Protein AF-A0A9D8Q6Y1-F1 (afdb_monomer_lite)

Secondary structure (DSSP, 8-state):
------GGGT-SS-HHHHHHHHHTT--EEEE-SS--S-----TTEEEE--SS--S--TT--S-HHHHHHHHHHHHHHHHHHHHHHHHHHHHHHHT--

Foldseek 3Di:
DDDDDPCCVVDVFPCVVCVVCVVVVHAEEDEDAADDPDDDDGPRYDYFYQPDGQPDDPPDDPCPVSVVVSVVSVVVRVVVVVVVVVVVVVVVVVPDD

Structure (mmCIF, N/CA/C/O backbone):
data_AF-A0A9D8Q6Y1-F1
#
_entry.id   AF-A0A9D8Q6Y1-F1
#
loop_
_atom_site.group_PDB
_atom_site.id
_atom_site.type_symbol
_atom_site.label_atom_id
_atom_site.label_alt_id
_atom_site.label_comp_id
_atom_site.label_asym_id
_atom_site.label_entity_id
_atom_site.label_seq_id
_atom_site.pdbx_PDB_ins_code
_atom_site.Cartn_x
_atom_site.Cartn_y
_atom_site.Cartn_z
_atom_site.occupancy
_atom_site.B_iso_or_equiv
_atom_site.auth_seq_id
_atom_site.auth_comp_id
_atom_site.auth_asym_id
_atom_site.auth_atom_id
_atom_site.pdbx_PDB_model_num
ATOM 1 N N . GLY A 1 1 ? 24.748 22.367 5.364 1.00 58.16 1 GLY A N 1
ATOM 2 C CA . GLY A 1 1 ? 23.669 21.523 4.811 1.00 58.16 1 GLY A CA 1
ATOM 3 C C . GLY A 1 1 ? 23.731 20.164 5.470 1.00 58.16 1 GLY A C 1
ATOM 4 O O . GLY A 1 1 ? 24.834 19.705 5.736 1.00 58.16 1 GLY A O 1
ATOM 5 N N . ARG A 1 2 ? 22.589 19.556 5.796 1.00 55.06 2 ARG A N 1
ATOM 6 C CA . ARG A 1 2 ? 22.529 18.216 6.398 1.00 55.06 2 ARG A CA 1
ATOM 7 C C . ARG A 1 2 ? 22.295 17.200 5.277 1.00 55.06 2 ARG A C 1
ATOM 9 O O . ARG A 1 2 ? 21.467 17.462 4.410 1.00 55.06 2 ARG A O 1
ATOM 16 N N . ALA A 1 3 ? 23.039 16.096 5.266 1.00 55.72 3 ALA A N 1
ATOM 17 C CA . ALA A 1 3 ? 22.812 15.022 4.302 1.00 55.72 3 ALA A CA 1
ATOM 18 C C . ALA A 1 3 ? 21.413 14.419 4.522 1.00 55.72 3 ALA A C 1
ATOM 20 O O . ALA A 1 3 ? 21.027 14.182 5.668 1.00 55.72 3 ALA A O 1
ATOM 21 N N . ALA A 1 4 ? 20.669 14.203 3.436 1.00 59.53 4 ALA A N 1
ATOM 22 C CA . ALA A 1 4 ? 19.345 13.591 3.447 1.00 59.53 4 ALA A CA 1
ATOM 23 C C . ALA A 1 4 ? 19.381 12.296 2.628 1.00 59.53 4 ALA A C 1
ATOM 25 O O . ALA A 1 4 ? 19.939 12.268 1.532 1.00 59.53 4 ALA A O 1
ATOM 26 N N . LEU A 1 5 ? 18.809 11.235 3.191 1.00 57.31 5 LEU A N 1
ATOM 27 C CA . LEU A 1 5 ? 18.540 9.968 2.514 1.00 57.31 5 LEU A CA 1
ATOM 28 C C . LEU A 1 5 ? 17.041 9.897 2.206 1.00 57.31 5 LEU A C 1
ATOM 30 O O . LEU A 1 5 ? 16.251 10.582 2.858 1.00 57.31 5 LEU A O 1
ATOM 34 N N . ASP A 1 6 ? 16.660 9.085 1.222 1.00 59.62 6 ASP A N 1
ATOM 35 C CA . ASP A 1 6 ? 15.252 8.882 0.875 1.00 59.62 6 ASP A CA 1
ATOM 36 C C . ASP A 1 6 ? 14.461 8.363 2.092 1.00 59.62 6 ASP A C 1
ATOM 38 O O . ASP A 1 6 ? 14.883 7.422 2.769 1.00 59.62 6 ASP A O 1
ATOM 4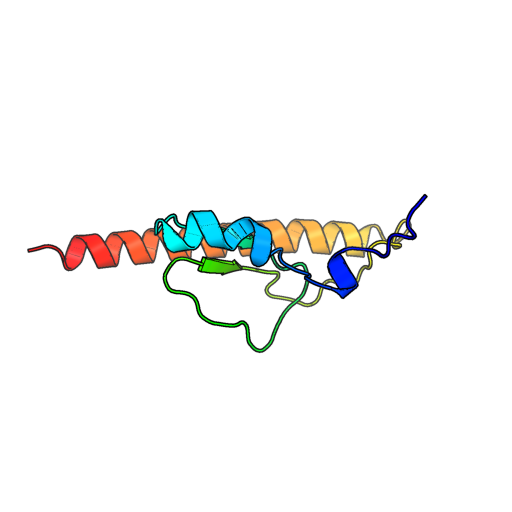2 N N . GLY A 1 7 ? 13.311 8.980 2.375 1.00 53.69 7 GLY A N 1
ATOM 43 C CA . GLY A 1 7 ? 12.463 8.649 3.521 1.00 53.69 7 GLY A CA 1
ATOM 44 C C . GLY A 1 7 ? 11.971 7.201 3.501 1.00 53.69 7 GLY A C 1
ATOM 45 O O . GLY A 1 7 ? 11.764 6.616 4.562 1.00 53.69 7 GLY A O 1
ATOM 46 N N . GLY A 1 8 ? 11.897 6.579 2.318 1.00 54.34 8 GLY A N 1
ATOM 47 C CA . GLY A 1 8 ? 11.529 5.171 2.159 1.00 54.34 8 GLY A CA 1
ATOM 48 C C . GLY A 1 8 ? 12.486 4.165 2.821 1.00 54.34 8 GLY A C 1
ATOM 49 O O . GLY A 1 8 ? 12.067 3.033 3.066 1.00 54.34 8 GLY A O 1
ATOM 50 N N . LEU A 1 9 ? 13.728 4.565 3.143 1.00 47.91 9 LEU A N 1
ATOM 51 C CA . LEU A 1 9 ? 14.721 3.762 3.884 1.00 47.91 9 LEU A CA 1
ATOM 52 C C . LEU A 1 9 ? 14.520 3.782 5.406 1.00 47.91 9 LEU A C 1
ATOM 54 O O . LEU A 1 9 ? 15.052 2.913 6.094 1.00 47.91 9 LEU A O 1
ATOM 58 N N . VAL A 1 10 ? 13.804 4.779 5.929 1.00 51.62 10 VAL A N 1
ATOM 59 C CA . VAL A 1 10 ? 13.624 4.996 7.374 1.00 51.62 10 VAL A CA 1
ATOM 60 C C . VAL A 1 10 ? 12.185 4.700 7.786 1.00 51.62 10 VAL A C 1
ATOM 62 O O . VAL A 1 10 ? 11.972 4.079 8.823 1.00 51.62 10 VAL A O 1
ATOM 65 N N . ASP A 1 11 ? 11.209 5.103 6.970 1.00 56.22 11 ASP A N 1
ATOM 66 C CA . ASP A 1 11 ? 9.792 4.876 7.236 1.00 56.22 11 ASP A CA 1
ATOM 67 C C . ASP A 1 11 ? 8.974 4.918 5.932 1.00 56.22 11 ASP A C 1
ATOM 69 O O . ASP A 1 11 ? 8.626 5.982 5.419 1.00 56.22 11 ASP A O 1
ATOM 73 N N . SER A 1 12 ? 8.696 3.747 5.351 1.00 57.03 12 SER A N 1
ATOM 74 C CA . SER A 1 12 ? 8.017 3.635 4.049 1.00 57.03 12 SER A CA 1
ATOM 75 C C . SER A 1 12 ? 6.536 4.051 4.081 1.00 57.03 12 SER A C 1
ATOM 77 O O . SER A 1 12 ? 5.932 4.228 3.026 1.00 57.03 12 SER A O 1
ATOM 79 N N . ALA A 1 13 ? 5.949 4.206 5.268 1.00 62.75 13 ALA A N 1
ATOM 80 C CA . ALA A 1 13 ? 4.623 4.771 5.481 1.00 62.75 13 ALA A CA 1
ATOM 81 C C . ALA A 1 13 ? 4.725 5.643 6.731 1.00 62.75 13 ALA A C 1
ATOM 83 O O . ALA A 1 13 ? 4.802 5.053 7.798 1.00 62.75 13 ALA A O 1
ATOM 84 N N . PRO A 1 14 ? 4.756 6.986 6.620 1.00 66.19 14 PRO A N 1
ATOM 85 C CA . PRO A 1 14 ? 5.300 7.888 7.636 1.00 66.19 14 PRO A CA 1
ATOM 86 C C . PRO A 1 14 ? 4.500 7.812 8.942 1.00 66.19 14 PRO A C 1
ATOM 88 O O . PRO A 1 14 ? 3.642 8.646 9.219 1.00 66.19 14 PRO A O 1
ATOM 91 N N . ALA A 1 15 ? 4.773 6.799 9.758 1.00 67.25 15 ALA A N 1
ATOM 92 C CA . ALA A 1 15 ? 4.012 6.433 10.936 1.00 67.25 15 ALA A CA 1
ATOM 93 C C . ALA A 1 15 ? 4.089 7.553 11.968 1.00 67.25 15 ALA A C 1
ATOM 95 O O . ALA A 1 15 ? 3.107 7.837 12.645 1.00 67.25 15 ALA A O 1
ATOM 96 N N . TRP A 1 16 ? 5.227 8.250 12.019 1.00 72.62 16 TRP A N 1
ATOM 97 C CA . TRP A 1 16 ? 5.402 9.442 12.841 1.00 72.62 16 TRP A CA 1
ATOM 98 C C . TRP A 1 16 ? 4.485 10.599 12.417 1.00 72.62 16 TRP A C 1
ATOM 100 O O . TRP A 1 16 ? 3.995 11.320 13.278 1.00 72.62 16 TRP A O 1
ATOM 110 N N . ALA A 1 17 ? 4.229 10.771 11.115 1.00 71.62 17 ALA A N 1
ATOM 111 C CA . ALA A 1 17 ? 3.368 11.841 10.609 1.00 71.62 17 ALA A CA 1
ATOM 112 C C . ALA A 1 17 ? 1.881 11.527 10.825 1.00 71.62 17 ALA A C 1
ATOM 114 O O . ALA A 1 17 ? 1.060 12.436 10.894 1.00 71.62 17 ALA A O 1
ATOM 115 N N . LEU A 1 18 ? 1.540 10.242 10.939 1.00 78.62 18 LEU A N 1
ATOM 116 C CA . LEU A 1 18 ? 0.176 9.776 11.187 1.00 78.62 18 LEU A CA 1
ATOM 117 C C . LEU A 1 18 ? -0.150 9.661 12.683 1.00 78.62 18 LEU A C 1
ATOM 119 O O . LEU A 1 18 ? -1.322 9.655 13.042 1.00 78.62 18 LEU A O 1
ATOM 123 N N . ALA A 1 19 ? 0.862 9.614 13.554 1.00 80.88 19 ALA A N 1
ATOM 124 C CA . ALA A 1 19 ? 0.696 9.311 14.975 1.00 80.88 19 ALA A CA 1
ATOM 125 C C . ALA A 1 19 ? -0.273 10.254 15.707 1.00 80.88 19 ALA A C 1
ATOM 127 O O . ALA A 1 19 ? -1.052 9.793 16.537 1.00 80.88 19 ALA A O 1
ATOM 128 N N . GLU A 1 20 ? -0.247 11.557 15.412 1.00 85.19 20 GLU A N 1
ATOM 129 C CA . GLU A 1 20 ? -1.142 12.526 16.060 1.00 85.19 20 GLU A CA 1
ATOM 130 C C . GLU A 1 20 ? -2.606 12.312 15.653 1.00 85.19 20 GLU A C 1
ATOM 132 O O . GLU A 1 20 ? -3.478 12.218 16.517 1.00 85.19 20 GLU A O 1
ATOM 137 N N . LEU A 1 21 ? -2.869 12.151 14.351 1.00 84.31 21 LEU A N 1
ATOM 138 C CA . LEU A 1 21 ? -4.202 11.823 13.832 1.00 84.31 21 LEU A CA 1
ATOM 139 C C . LEU A 1 21 ? -4.698 10.498 14.418 1.00 84.31 21 LEU A C 1
ATOM 141 O O . LEU A 1 21 ? -5.856 10.362 14.810 1.00 84.31 21 LEU A O 1
ATOM 145 N N . GLU A 1 22 ? -3.799 9.526 14.547 1.00 84.94 22 GLU A N 1
ATOM 146 C CA . GLU A 1 22 ? -4.158 8.217 15.063 1.00 84.94 22 GLU A CA 1
ATOM 147 C C . GLU A 1 22 ? -4.501 8.232 16.549 1.00 84.94 22 GLU A C 1
ATOM 149 O O . GLU A 1 22 ? -5.458 7.573 16.955 1.00 84.94 22 GLU A O 1
ATOM 154 N N . GLN A 1 23 ? -3.780 9.025 17.346 1.00 86.56 23 GLN A N 1
ATOM 155 C CA . GLN A 1 23 ? -4.088 9.263 18.759 1.00 86.56 23 GLN A CA 1
ATOM 156 C C . GLN A 1 23 ? -5.427 9.981 18.953 1.00 86.56 23 GLN A C 1
ATOM 158 O O . GLN A 1 23 ? -6.105 9.747 19.952 1.00 86.56 23 GLN A O 1
ATOM 163 N N . GLN A 1 24 ? -5.827 10.817 17.994 1.00 89.38 24 GLN A N 1
ATOM 164 C CA . GLN A 1 24 ? -7.141 11.467 17.967 1.00 89.38 24 GLN A CA 1
ATOM 165 C C . GLN A 1 24 ? -8.264 10.519 17.509 1.00 89.38 24 GLN A C 1
ATOM 167 O O . GLN A 1 24 ? -9.437 10.882 17.562 1.00 89.38 24 GLN A O 1
ATOM 172 N N . GLY A 1 25 ? -7.929 9.288 17.108 1.00 88.19 25 GLY A N 1
ATOM 173 C CA . GLY A 1 25 ? -8.888 8.289 16.640 1.00 88.19 25 GLY A CA 1
ATOM 174 C C . GLY A 1 25 ? -9.315 8.471 15.182 1.00 88.19 25 GLY A C 1
ATOM 175 O O . GLY A 1 25 ? -10.237 7.788 14.736 1.00 88.19 25 GLY A O 1
ATOM 176 N N . GLU A 1 26 ? -8.646 9.344 14.424 1.00 89.38 26 GLU A N 1
ATOM 177 C CA . GLU A 1 26 ? -8.996 9.624 13.031 1.00 89.38 26 GLU A CA 1
ATOM 178 C C . GLU A 1 26 ? -8.666 8.429 12.122 1.00 89.38 26 GLU A C 1
ATOM 180 O O . GLU A 1 26 ? -7.598 7.821 12.260 1.00 89.38 26 GLU A O 1
ATOM 185 N N . PRO A 1 27 ? -9.550 8.054 11.181 1.00 89.19 27 PRO A N 1
ATOM 186 C CA . PRO A 1 27 ? -9.290 6.953 10.267 1.00 89.19 27 PRO A CA 1
ATOM 187 C C . PRO A 1 27 ? -8.197 7.320 9.261 1.00 89.19 27 PRO A C 1
ATOM 189 O O . PRO A 1 27 ? -8.23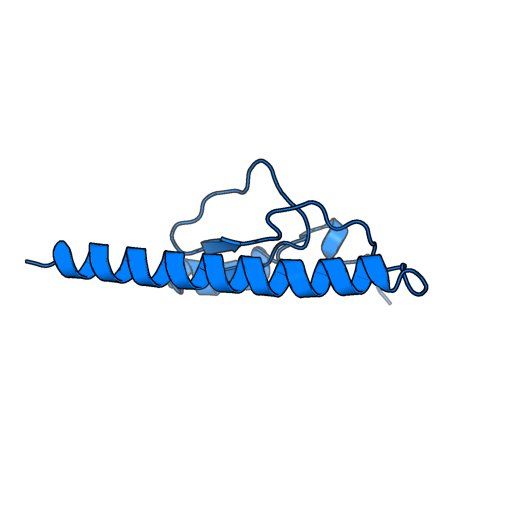6 8.370 8.622 1.00 89.19 27 PRO A O 1
ATOM 192 N N . THR A 1 28 ? -7.242 6.415 9.065 1.00 89.19 28 THR A N 1
ATOM 193 C CA . THR A 1 28 ? -6.110 6.615 8.155 1.00 89.19 28 THR A CA 1
ATOM 194 C C . THR A 1 28 ? -6.040 5.508 7.108 1.00 89.19 28 THR A C 1
ATOM 196 O O . THR A 1 28 ? -6.193 4.327 7.424 1.00 89.19 28 THR A O 1
ATOM 199 N N . LEU A 1 29 ? -5.779 5.875 5.850 1.00 88.88 29 LEU A N 1
ATOM 200 C CA . LEU A 1 29 ? -5.556 4.935 4.749 1.00 88.88 29 LEU A CA 1
ATOM 201 C C . LEU A 1 29 ? -4.099 5.008 4.294 1.00 88.88 29 LEU A C 1
ATOM 203 O O . LEU A 1 29 ? -3.627 6.067 3.887 1.00 88.88 29 LEU A O 1
ATOM 207 N N . VAL A 1 30 ? -3.408 3.872 4.321 1.00 88.50 30 VAL A N 1
ATOM 208 C CA . VAL A 1 30 ? -2.035 3.738 3.829 1.00 88.50 30 VAL A CA 1
ATOM 209 C C . VAL A 1 30 ? -2.030 2.876 2.571 1.00 88.50 30 VAL A C 1
ATOM 211 O O . VAL A 1 30 ? -2.428 1.709 2.608 1.00 88.50 30 VAL A O 1
ATOM 214 N N . LEU A 1 31 ? -1.561 3.459 1.464 1.00 89.25 31 LEU A N 1
ATOM 215 C CA . LEU A 1 31 ? -1.410 2.785 0.175 1.00 89.25 31 LEU A CA 1
ATOM 216 C C . LEU A 1 31 ? -0.003 2.191 0.055 1.00 89.25 31 LEU A C 1
ATOM 218 O O . LEU A 1 31 ? 0.993 2.912 0.053 1.00 89.25 31 LEU A O 1
ATOM 222 N N . LEU A 1 32 ? 0.076 0.871 -0.055 1.00 89.38 32 LEU A N 1
ATOM 223 C CA . LEU A 1 32 ? 1.312 0.131 -0.270 1.00 89.38 32 LEU A CA 1
ATOM 224 C C . LEU A 1 32 ? 1.605 0.046 -1.769 1.00 89.38 32 LEU A C 1
ATOM 226 O O . LEU A 1 32 ? 0.701 -0.093 -2.586 1.00 89.38 32 LEU A O 1
ATOM 230 N N . THR A 1 33 ? 2.883 0.076 -2.133 1.00 86.31 33 THR A N 1
ATOM 231 C CA . THR A 1 33 ? 3.339 0.004 -3.534 1.00 86.31 33 THR A CA 1
ATOM 232 C C . THR A 1 33 ? 3.805 -1.390 -3.953 1.00 86.31 33 THR A C 1
ATOM 234 O O . THR A 1 33 ? 4.224 -1.596 -5.088 1.00 86.31 33 THR A O 1
ATOM 237 N N . ARG A 1 34 ? 3.748 -2.360 -3.038 1.00 87.19 34 ARG A N 1
ATOM 238 C CA . ARG A 1 34 ? 4.060 -3.771 -3.278 1.00 87.19 34 ARG A CA 1
ATOM 239 C C . ARG A 1 34 ? 3.256 -4.658 -2.326 1.00 87.19 34 ARG A C 1
ATOM 241 O O . ARG A 1 34 ? 2.841 -4.162 -1.275 1.00 87.19 34 ARG A O 1
ATOM 248 N N . PRO A 1 35 ? 3.084 -5.949 -2.636 1.00 87.00 35 PRO A N 1
ATOM 249 C CA . PRO A 1 35 ? 2.486 -6.892 -1.703 1.00 87.00 35 PRO A CA 1
ATOM 250 C C . PRO A 1 35 ? 3.343 -7.044 -0.438 1.00 87.00 35 PRO A C 1
ATOM 252 O O . PRO A 1 35 ? 4.572 -7.127 -0.510 1.00 87.00 35 PRO A O 1
ATOM 255 N N . PHE A 1 36 ? 2.689 -7.111 0.720 1.00 84.62 36 PHE A N 1
ATOM 256 C CA . PHE A 1 36 ? 3.309 -7.451 2.001 1.00 84.62 36 PHE A CA 1
ATOM 257 C C . PHE A 1 36 ? 2.583 -8.656 2.595 1.00 84.62 36 PHE A C 1
ATOM 259 O O . PHE A 1 36 ? 1.359 -8.657 2.679 1.00 84.62 36 PHE A O 1
ATOM 266 N N . THR A 1 37 ? 3.333 -9.666 3.041 1.00 82.94 37 THR A N 1
ATOM 267 C CA . THR A 1 37 ? 2.759 -10.855 3.697 1.00 82.94 37 THR A CA 1
ATOM 268 C C . THR A 1 37 ? 2.100 -10.506 5.030 1.00 82.94 37 THR A C 1
ATOM 270 O O . THR A 1 37 ? 1.123 -11.133 5.426 1.00 82.94 37 THR A O 1
ATOM 273 N N . GLN A 1 38 ? 2.638 -9.502 5.723 1.00 84.69 38 GLN A N 1
ATOM 274 C CA . GLN A 1 38 ? 2.107 -9.003 6.979 1.00 84.69 38 GLN A CA 1
ATOM 275 C C . GLN A 1 38 ? 2.343 -7.498 7.074 1.00 84.69 38 GLN A C 1
ATOM 277 O O . GLN A 1 38 ? 3.395 -6.992 6.677 1.00 84.69 38 GLN A O 1
ATOM 282 N N . VAL A 1 39 ? 1.361 -6.802 7.634 1.00 84.44 39 VAL A N 1
ATOM 283 C CA . VAL A 1 39 ? 1.456 -5.401 8.042 1.00 84.44 39 VAL A CA 1
ATOM 284 C C . VAL A 1 39 ? 1.103 -5.304 9.526 1.00 84.44 39 VAL A C 1
ATOM 286 O O . VAL A 1 39 ? 0.355 -6.153 10.017 1.00 84.44 39 VAL A O 1
ATOM 289 N N . PRO A 1 40 ? 1.640 -4.323 10.268 1.00 84.31 40 PRO A N 1
ATOM 290 C CA . PRO A 1 40 ? 1.233 -4.113 11.650 1.00 84.31 40 PRO A CA 1
ATOM 291 C C . PRO A 1 40 ? -0.250 -3.729 11.729 1.00 84.31 40 PRO A C 1
ATOM 293 O O . PRO A 1 40 ? -0.780 -3.083 10.825 1.00 84.31 40 PRO A O 1
ATOM 296 N N . GLU A 1 41 ? -0.912 -4.093 12.821 1.00 84.50 41 GLU A N 1
ATOM 297 C CA . GLU A 1 41 ? -2.311 -3.738 13.060 1.00 84.50 41 GLU A CA 1
ATOM 298 C C . GLU A 1 41 ? -2.405 -2.483 13.937 1.00 84.50 41 GLU A C 1
ATOM 300 O O . GLU A 1 41 ? -1.775 -2.402 14.992 1.00 84.50 41 GLU A O 1
ATOM 305 N N . PHE A 1 42 ? -3.220 -1.514 13.514 1.00 84.69 42 PHE A N 1
ATOM 306 C CA . PHE A 1 42 ? -3.577 -0.330 14.301 1.00 84.69 42 PHE A CA 1
ATOM 307 C C . PHE A 1 42 ? -5.095 -0.138 14.252 1.00 84.69 42 PHE A C 1
ATOM 309 O O . PHE A 1 42 ? -5.725 -0.442 13.240 1.00 84.69 42 PHE A O 1
ATOM 316 N N . ALA A 1 43 ? -5.688 0.384 15.328 1.00 86.12 43 ALA A N 1
ATOM 317 C CA . ALA A 1 43 ? -7.144 0.431 15.497 1.00 86.12 43 ALA A CA 1
ATOM 318 C C . ALA A 1 43 ? -7.883 1.212 14.391 1.00 86.12 43 ALA A C 1
ATOM 320 O O . ALA A 1 43 ? -8.985 0.840 13.994 1.00 86.12 43 ALA A O 1
ATOM 321 N N . ASN A 1 44 ? -7.276 2.282 13.886 1.00 88.06 44 ASN A N 1
ATOM 322 C CA . ASN A 1 44 ? -7.849 3.217 12.918 1.00 88.06 44 ASN A CA 1
ATOM 323 C C . ASN A 1 44 ? -7.064 3.297 11.602 1.00 88.06 44 ASN A C 1
ATOM 325 O O . ASN A 1 44 ? -7.406 4.111 10.743 1.00 88.06 44 ASN A O 1
ATOM 329 N N . ARG A 1 45 ? -6.066 2.430 11.393 1.00 89.06 45 ARG A N 1
ATOM 330 C CA . ARG A 1 45 ? -5.308 2.382 10.140 1.00 89.06 45 ARG A CA 1
ATOM 331 C C . ARG A 1 45 ? -5.783 1.239 9.262 1.00 89.06 45 ARG A C 1
ATOM 333 O O . ARG A 1 45 ? -5.799 0.080 9.664 1.00 89.06 45 ARG A O 1
ATOM 340 N N . THR A 1 46 ? -6.089 1.567 8.017 1.00 89.75 46 THR A N 1
ATOM 341 C CA . THR A 1 46 ? -6.315 0.584 6.964 1.00 89.75 46 THR A CA 1
ATOM 342 C C . THR A 1 46 ? -5.131 0.588 6.016 1.00 89.75 46 THR A C 1
ATOM 344 O O . THR A 1 46 ? -4.769 1.625 5.465 1.00 89.75 46 THR A O 1
ATOM 347 N N . TYR A 1 47 ? -4.549 -0.585 5.803 1.00 89.38 47 TYR A N 1
ATOM 348 C CA . TYR A 1 47 ? -3.580 -0.810 4.742 1.00 89.38 47 TYR A CA 1
ATOM 349 C C . TYR A 1 47 ? -4.290 -1.388 3.522 1.00 89.38 47 TYR A C 1
ATOM 351 O O . TYR A 1 47 ? -5.100 -2.307 3.646 1.00 89.38 47 TYR A O 1
ATOM 359 N N . THR A 1 48 ? -3.967 -0.869 2.345 1.00 91.38 48 THR A N 1
ATOM 360 C CA . THR A 1 48 ? -4.336 -1.485 1.068 1.00 91.38 48 THR A CA 1
ATOM 361 C C . THR A 1 48 ? -3.161 -1.385 0.110 1.00 91.38 48 THR A C 1
ATOM 363 O O . THR A 1 48 ? -2.302 -0.521 0.263 1.00 91.38 48 THR A O 1
ATOM 366 N N . GLY A 1 49 ? -3.080 -2.284 -0.856 1.00 91.62 49 GLY A N 1
ATOM 367 C CA . GLY A 1 49 ? -1.948 -2.383 -1.761 1.00 91.62 49 GLY A CA 1
ATOM 368 C C . GLY A 1 49 ? -2.281 -3.248 -2.963 1.00 91.62 49 GLY A C 1
ATOM 369 O O . GLY A 1 49 ? -3.398 -3.765 -3.043 1.00 91.62 49 GLY A O 1
ATOM 370 N N . PRO A 1 50 ? -1.323 -3.414 -3.882 1.00 95.19 50 PRO A N 1
ATOM 371 C CA . PRO A 1 50 ? -1.546 -4.216 -5.065 1.00 95.19 50 PRO A CA 1
ATOM 372 C C . PRO A 1 50 ? -1.792 -5.679 -4.675 1.00 95.19 50 PRO A C 1
ATOM 374 O O . PRO A 1 50 ? -1.066 -6.236 -3.845 1.00 95.19 50 PRO A O 1
ATOM 377 N N . SER A 1 51 ? -2.803 -6.303 -5.276 1.00 95.00 51 SER A N 1
ATOM 378 C CA . SER A 1 51 ? -3.115 -7.724 -5.065 1.00 95.00 51 SER A CA 1
ATOM 379 C C . SER A 1 51 ? -2.120 -8.661 -5.754 1.00 95.00 51 SER A C 1
ATOM 381 O O . SER A 1 51 ? -2.028 -9.839 -5.408 1.00 95.00 51 SER A O 1
ATOM 383 N N . GLU A 1 52 ? -1.336 -8.128 -6.690 1.00 95.31 52 GLU A N 1
ATOM 384 C CA . GLU A 1 52 ? -0.332 -8.844 -7.468 1.00 95.31 52 GLU A CA 1
ATOM 385 C C . GLU A 1 52 ? 1.006 -8.091 -7.451 1.00 95.31 52 GLU A C 1
ATOM 387 O O . GLU A 1 52 ? 1.078 -6.884 -7.211 1.00 95.31 52 GLU A O 1
ATOM 392 N N . THR A 1 53 ? 2.105 -8.795 -7.715 1.00 94.81 53 THR A N 1
ATOM 393 C CA . THR A 1 53 ? 3.414 -8.145 -7.852 1.00 94.81 53 THR A CA 1
A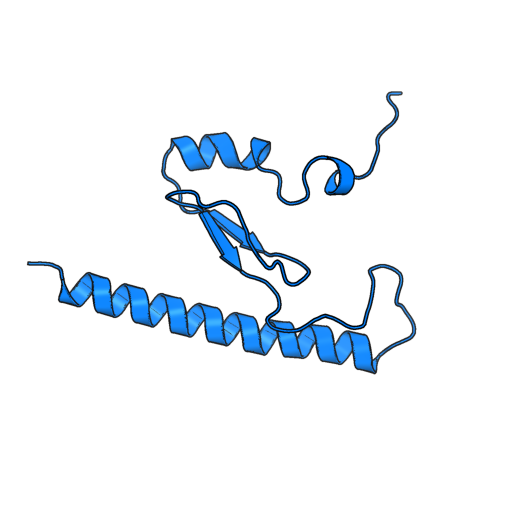TOM 394 C C . THR A 1 53 ? 3.442 -7.280 -9.111 1.00 94.81 53 THR A C 1
ATOM 396 O O . THR A 1 53 ? 3.201 -7.766 -10.214 1.00 94.81 53 THR A O 1
ATOM 399 N N . ILE A 1 54 ? 3.800 -6.005 -8.958 1.00 94.31 54 ILE A N 1
ATOM 400 C CA . ILE A 1 54 ? 3.987 -5.079 -10.078 1.00 94.31 54 ILE A CA 1
ATOM 401 C C . ILE A 1 54 ? 5.335 -5.389 -10.765 1.00 94.31 54 ILE A C 1
ATOM 403 O O . ILE A 1 54 ? 6.363 -5.377 -10.086 1.00 94.31 54 ILE A O 1
ATOM 407 N N . PRO A 1 55 ? 5.376 -5.645 -12.088 1.00 93.19 55 PRO A N 1
ATOM 408 C CA . PRO A 1 55 ? 6.589 -6.074 -12.795 1.00 93.19 55 PRO A CA 1
ATOM 409 C C . PRO A 1 55 ? 7.539 -4.918 -13.152 1.00 93.19 55 PRO A C 1
ATOM 411 O O . PRO A 1 55 ? 8.545 -5.128 -13.828 1.00 93.19 55 PRO A O 1
ATOM 414 N N . VAL A 1 56 ? 7.236 -3.696 -12.709 1.00 93.50 56 VAL A N 1
ATOM 415 C CA . VAL A 1 56 ? 8.008 -2.485 -13.004 1.00 93.50 56 VAL A CA 1
ATOM 416 C C . VAL A 1 56 ? 8.528 -1.823 -11.733 1.00 93.50 56 VAL A C 1
ATOM 418 O O . VAL A 1 56 ? 7.964 -1.968 -10.651 1.00 93.50 56 VAL A O 1
ATOM 421 N N . SER A 1 57 ? 9.621 -1.075 -11.870 1.00 89.94 57 SER A N 1
ATOM 422 C CA . SER A 1 57 ? 10.218 -0.288 -10.790 1.00 89.94 57 SER A CA 1
ATOM 423 C C . SER A 1 57 ? 10.054 1.207 -11.053 1.00 89.94 57 SER A C 1
ATOM 425 O O . SER A 1 57 ? 9.706 1.620 -12.157 1.00 89.94 57 SER A O 1
ATOM 427 N N . GLN A 1 58 ? 10.411 2.034 -10.071 1.00 84.56 58 GLN A N 1
ATOM 428 C CA . GLN A 1 58 ? 10.442 3.495 -10.220 1.00 84.56 58 GLN A CA 1
ATOM 429 C C . GLN A 1 58 ? 11.357 4.002 -11.357 1.00 84.56 58 GLN A C 1
ATOM 431 O O . GLN A 1 58 ? 11.191 5.127 -11.815 1.00 84.56 58 GLN A O 1
ATOM 436 N N . PHE A 1 59 ? 12.313 3.189 -11.823 1.00 89.31 59 PHE A N 1
ATOM 437 C CA . PHE A 1 59 ? 13.229 3.540 -12.918 1.00 89.31 59 PHE A CA 1
ATOM 438 C C . PHE A 1 59 ? 12.770 3.007 -14.282 1.00 89.31 59 PHE A C 1
ATOM 440 O O . PHE A 1 59 ? 13.434 3.224 -15.298 1.00 89.31 59 PHE A O 1
ATOM 447 N N . THR A 1 60 ? 11.649 2.287 -14.326 1.00 88.62 60 THR A N 1
ATOM 448 C CA . THR A 1 60 ? 11.127 1.710 -15.559 1.00 88.62 60 THR A CA 1
ATOM 449 C C . THR A 1 60 ? 10.462 2.793 -16.407 1.00 88.62 60 THR A C 1
ATOM 451 O O . THR A 1 60 ? 9.415 3.316 -16.047 1.00 88.62 60 THR A O 1
ATOM 454 N N . ILE A 1 61 ? 11.062 3.106 -17.559 1.00 89.12 61 ILE A N 1
ATOM 455 C CA . ILE A 1 61 ? 10.561 4.145 -18.484 1.00 89.12 61 ILE A CA 1
ATOM 456 C C . ILE A 1 61 ? 10.317 3.646 -19.918 1.00 89.12 61 ILE A C 1
ATOM 458 O O . ILE A 1 61 ? 9.929 4.426 -20.781 1.00 89.12 61 ILE A O 1
ATOM 462 N N . ARG A 1 62 ? 10.592 2.366 -20.206 1.00 94.62 62 ARG A N 1
ATOM 463 C CA . ARG A 1 62 ? 10.473 1.775 -21.558 1.00 94.62 62 ARG A CA 1
ATOM 464 C C . ARG A 1 62 ? 9.562 0.552 -21.639 1.00 94.62 62 ARG A C 1
ATOM 466 O O . ARG A 1 62 ? 9.335 0.055 -22.735 1.00 94.62 62 ARG A O 1
ATOM 473 N N . ASP A 1 63 ? 9.063 0.078 -20.505 1.00 95.38 63 ASP A N 1
ATOM 474 C CA . ASP A 1 63 ? 8.139 -1.052 -20.444 1.00 95.38 63 ASP A CA 1
ATOM 475 C C . ASP A 1 63 ? 6.703 -0.531 -20.334 1.00 95.38 63 ASP A C 1
ATOM 477 O O . ASP A 1 63 ? 6.179 -0.298 -19.244 1.00 95.38 63 ASP A O 1
ATOM 481 N N . TRP A 1 64 ? 6.096 -0.266 -21.489 1.00 96.25 64 TRP A N 1
ATOM 482 C CA . TRP A 1 64 ? 4.740 0.276 -21.567 1.00 96.25 64 TRP A CA 1
ATOM 483 C C . TRP A 1 64 ? 3.686 -0.722 -21.099 1.00 96.25 64 TRP A C 1
ATOM 485 O O . TRP A 1 64 ? 2.728 -0.316 -20.441 1.00 96.25 64 TRP A O 1
ATOM 495 N N . ASP A 1 65 ? 3.880 -2.006 -21.394 1.00 97.69 65 ASP A N 1
ATOM 496 C CA . ASP A 1 65 ? 2.955 -3.066 -21.000 1.00 97.69 65 ASP A CA 1
ATOM 497 C C . ASP A 1 65 ? 2.983 -3.261 -19.483 1.00 97.69 65 ASP A C 1
ATOM 499 O O . ASP A 1 65 ? 1.931 -3.315 -18.849 1.00 97.69 65 ASP A O 1
ATOM 503 N N . GLY A 1 66 ? 4.169 -3.248 -18.870 1.00 96.50 66 GLY A N 1
ATOM 504 C CA . GLY A 1 66 ? 4.316 -3.289 -17.418 1.00 96.50 66 GLY A CA 1
ATOM 505 C C . GLY A 1 66 ? 3.716 -2.065 -16.711 1.00 96.50 66 GLY A C 1
ATOM 506 O O . GLY A 1 66 ? 3.067 -2.206 -15.672 1.00 96.50 66 GLY A O 1
ATOM 507 N N . ILE A 1 67 ? 3.866 -0.862 -17.283 1.00 96.00 67 ILE A N 1
ATOM 508 C CA . ILE A 1 67 ? 3.228 0.360 -16.759 1.00 96.00 67 ILE A CA 1
ATOM 509 C C . ILE A 1 67 ? 1.701 0.275 -16.885 1.00 96.00 67 ILE A C 1
ATOM 511 O O . ILE A 1 67 ? 0.984 0.604 -15.937 1.00 96.00 67 ILE A O 1
ATOM 515 N N . ARG A 1 68 ? 1.187 -0.184 -18.034 1.00 97.19 68 ARG A N 1
ATOM 516 C CA . ARG A 1 68 ? -0.254 -0.375 -18.244 1.00 97.19 68 ARG A CA 1
ATOM 517 C C . ARG A 1 68 ? -0.817 -1.404 -17.268 1.00 97.19 68 ARG A C 1
ATOM 519 O O . ARG A 1 68 ? -1.845 -1.134 -16.653 1.00 97.19 68 ARG A O 1
ATOM 526 N N . PHE A 1 69 ? -0.122 -2.523 -17.082 1.00 97.12 69 PHE A N 1
ATOM 527 C CA . PHE A 1 69 ? -0.486 -3.550 -16.113 1.00 97.12 69 PHE A CA 1
ATOM 528 C C . PHE A 1 69 ? -0.605 -2.969 -14.699 1.00 97.12 69 PHE A C 1
ATOM 530 O O . PHE A 1 69 ? -1.615 -3.185 -14.035 1.00 97.12 69 PHE A O 1
ATOM 537 N N . ALA A 1 70 ? 0.381 -2.182 -14.251 1.00 95.69 70 ALA A N 1
ATOM 538 C CA . ALA A 1 70 ? 0.355 -1.554 -12.928 1.00 95.69 70 ALA A CA 1
ATOM 539 C C . ALA A 1 70 ? -0.865 -0.631 -12.744 1.00 95.69 70 ALA A C 1
ATOM 541 O O . ALA A 1 70 ? -1.499 -0.634 -11.687 1.00 95.69 70 ALA A O 1
ATOM 542 N N . TYR A 1 71 ? -1.218 0.130 -13.784 1.00 95.81 71 TYR A N 1
ATOM 543 C CA . TYR A 1 71 ? -2.396 0.998 -13.785 1.00 95.81 71 TYR A CA 1
ATOM 544 C C . TYR A 1 71 ? -3.708 0.204 -13.688 1.00 95.81 71 TYR A C 1
ATOM 546 O O . TYR A 1 71 ? -4.554 0.504 -12.846 1.00 95.81 71 TYR A O 1
ATOM 554 N N . GLU A 1 72 ? -3.876 -0.822 -14.521 1.00 98.00 72 GLU A N 1
ATOM 555 C CA . GLU A 1 72 ? -5.089 -1.650 -14.538 1.00 98.00 72 GLU A CA 1
ATOM 556 C C . GLU A 1 72 ? -5.252 -2.466 -13.253 1.00 98.00 72 GLU A C 1
ATOM 558 O O . GLU A 1 72 ? -6.367 -2.611 -12.747 1.00 98.00 72 GLU A O 1
ATOM 563 N N . LEU A 1 73 ? -4.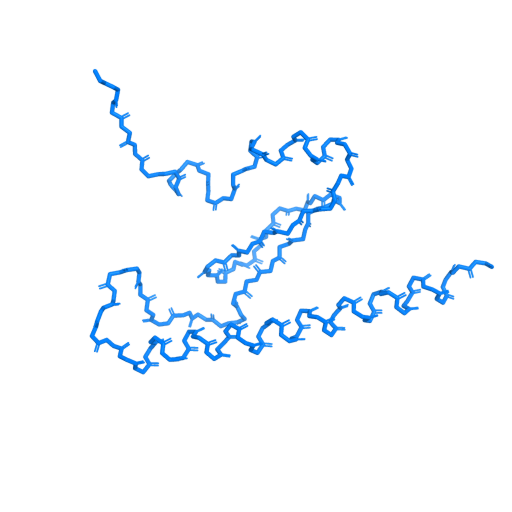146 -2.959 -12.688 1.00 97.38 73 LEU A N 1
ATOM 564 C CA . LEU A 1 73 ? -4.129 -3.592 -11.373 1.00 97.38 73 LEU A CA 1
ATOM 565 C C . LEU A 1 73 ? -4.644 -2.627 -10.296 1.00 97.38 73 LEU A C 1
ATOM 567 O O . LEU A 1 73 ? -5.555 -2.979 -9.551 1.00 97.38 73 LEU A O 1
ATOM 571 N N . GLY A 1 74 ? -4.151 -1.383 -10.280 1.00 95.62 74 GLY A N 1
ATOM 572 C CA . GLY A 1 74 ? -4.609 -0.358 -9.338 1.00 95.62 74 GLY A CA 1
ATOM 573 C C . GLY A 1 74 ? -6.111 -0.062 -9.428 1.00 95.62 74 GLY A C 1
ATOM 574 O O . GLY A 1 74 ? -6.759 0.108 -8.396 1.00 95.62 74 GLY A O 1
ATOM 575 N N . ILE A 1 75 ? -6.689 -0.055 -10.637 1.00 97.88 75 ILE A N 1
ATOM 576 C CA . ILE A 1 75 ? -8.145 0.081 -10.819 1.00 97.88 75 ILE A CA 1
ATOM 577 C C . ILE A 1 75 ? -8.877 -1.099 -10.176 1.00 97.88 75 ILE A C 1
ATOM 579 O O . ILE A 1 75 ? -9.758 -0.889 -9.341 1.00 97.88 75 ILE A O 1
ATOM 583 N N . ARG A 1 76 ? -8.504 -2.336 -10.534 1.00 97.88 76 ARG A N 1
ATOM 584 C CA . ARG A 1 76 ? -9.157 -3.552 -10.016 1.00 97.88 76 ARG A CA 1
ATOM 585 C C . ARG A 1 76 ? -9.104 -3.618 -8.489 1.00 97.88 76 ARG A C 1
ATOM 587 O O . ARG A 1 76 ? -10.116 -3.921 -7.852 1.00 97.88 76 ARG A O 1
ATOM 594 N N . ASP A 1 77 ? -7.949 -3.302 -7.913 1.00 97.00 77 ASP A N 1
ATOM 595 C CA . ASP A 1 77 ? -7.735 -3.326 -6.467 1.00 97.00 77 ASP A CA 1
ATOM 596 C C . ASP A 1 77 ? -8.511 -2.215 -5.756 1.00 97.00 77 ASP A C 1
ATOM 598 O O . ASP A 1 77 ? -9.118 -2.456 -4.710 1.00 97.00 77 ASP A O 1
ATOM 602 N N . GLY A 1 78 ? -8.576 -1.018 -6.346 1.00 95.56 78 GLY A N 1
ATOM 603 C CA . GLY A 1 78 ? -9.390 0.084 -5.837 1.00 95.56 78 GLY A CA 1
ATOM 604 C C . GLY A 1 78 ? -10.882 -0.252 -5.816 1.00 95.56 78 GLY A C 1
ATOM 605 O O . GLY A 1 78 ? -11.561 -0.032 -4.811 1.00 95.56 78 GLY A O 1
ATOM 606 N N . GLU A 1 79 ? -11.398 -0.858 -6.884 1.00 97.81 79 GLU A N 1
ATOM 607 C CA . GLU A 1 79 ? -12.785 -1.320 -6.920 1.00 97.81 79 GLU A CA 1
ATOM 608 C C . GLU A 1 79 ? -13.064 -2.414 -5.881 1.00 97.81 79 GLU A C 1
ATOM 610 O O . GLU A 1 79 ? -14.096 -2.395 -5.206 1.00 97.81 79 GLU A O 1
ATOM 615 N N . ALA A 1 80 ? -12.153 -3.382 -5.737 1.00 96.25 80 ALA A N 1
ATOM 616 C CA . ALA A 1 80 ? -12.276 -4.432 -4.731 1.00 96.25 80 ALA A CA 1
ATOM 617 C C . ALA A 1 80 ? -12.273 -3.847 -3.310 1.00 96.25 80 ALA A C 1
ATOM 619 O O . ALA A 1 80 ? -13.081 -4.254 -2.470 1.00 96.25 80 ALA A O 1
ATOM 620 N N . PHE A 1 81 ? -11.422 -2.849 -3.062 1.00 94.81 81 PHE A N 1
ATOM 621 C CA . PHE A 1 81 ? -11.377 -2.119 -1.804 1.00 94.81 81 PHE A CA 1
ATOM 622 C C . PHE A 1 81 ? -12.708 -1.419 -1.500 1.00 94.81 81 PHE A C 1
ATOM 624 O O . PHE A 1 81 ? -13.249 -1.617 -0.410 1.00 94.81 81 PHE A O 1
ATOM 631 N N . LEU A 1 82 ? -13.286 -0.685 -2.458 1.00 95.06 82 LEU A N 1
ATOM 632 C CA . LEU A 1 82 ? -14.578 -0.003 -2.289 1.00 95.06 82 LEU A CA 1
ATOM 633 C C . LEU A 1 82 ? -15.716 -0.983 -1.981 1.00 95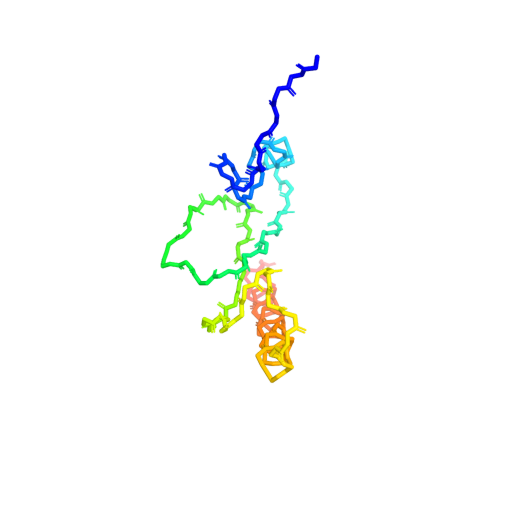.06 82 LEU A C 1
ATOM 635 O O . LEU A 1 82 ? -16.424 -0.799 -0.990 1.00 95.06 82 LEU A O 1
ATOM 639 N N . ARG A 1 83 ? -15.819 -2.087 -2.736 1.00 96.00 83 ARG A N 1
ATOM 640 C CA . ARG A 1 83 ? -16.790 -3.164 -2.452 1.00 96.00 83 ARG A CA 1
ATOM 641 C C . ARG A 1 83 ? -16.621 -3.721 -1.035 1.00 96.00 83 ARG A C 1
ATOM 643 O O . ARG A 1 83 ? -17.596 -4.025 -0.344 1.00 96.00 83 ARG A O 1
ATOM 650 N N . SER A 1 84 ? -15.377 -3.833 -0.564 1.00 92.88 84 SER A N 1
ATOM 651 C CA . SER A 1 84 ? -15.100 -4.267 0.806 1.00 92.88 84 SER A CA 1
ATOM 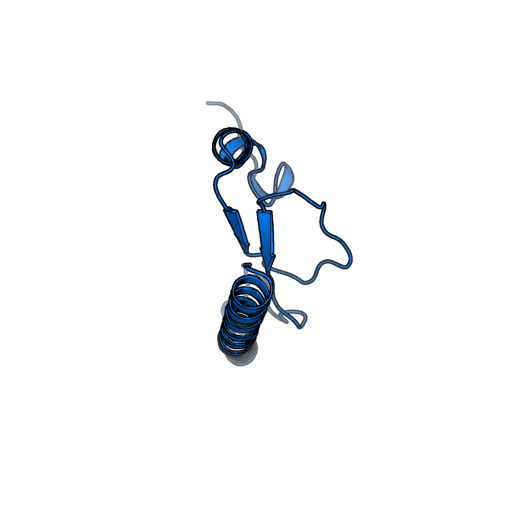652 C C . SER A 1 84 ? -15.602 -3.261 1.850 1.00 92.88 84 SER A C 1
ATOM 654 O O . SER A 1 84 ? -16.146 -3.689 2.871 1.00 92.88 84 SER A O 1
ATOM 656 N N . LEU A 1 85 ? -15.487 -1.951 1.600 1.00 89.75 85 LEU A N 1
ATOM 657 C CA . LEU A 1 85 ? -15.972 -0.902 2.503 1.00 89.75 85 LEU A CA 1
ATOM 658 C C . LEU A 1 85 ? -17.498 -0.895 2.591 1.00 89.75 85 LEU A C 1
ATOM 660 O O . LEU A 1 85 ? -18.038 -0.908 3.698 1.00 89.75 85 LEU A O 1
ATOM 664 N N . GLU A 1 86 ? -18.186 -0.968 1.453 1.00 91.38 86 GLU A N 1
ATOM 665 C CA . GLU A 1 86 ? -19.649 -1.057 1.390 1.00 91.38 86 GLU A CA 1
ATOM 666 C C . GLU A 1 86 ? -20.153 -2.261 2.198 1.00 91.38 86 GLU A C 1
ATOM 668 O O . GLU A 1 86 ? -21.025 -2.135 3.060 1.00 91.38 86 GLU A O 1
ATOM 673 N N . SER A 1 87 ? -19.520 -3.428 2.028 1.00 88.19 87 SER A N 1
ATOM 674 C CA . SER A 1 87 ? -19.879 -4.636 2.784 1.00 88.19 87 SER A CA 1
ATOM 675 C C . SER A 1 87 ? -19.690 -4.485 4.302 1.00 88.19 87 SER A C 1
ATOM 677 O O . SER A 1 87 ? -20.412 -5.102 5.090 1.00 88.19 87 SER A O 1
ATOM 679 N N . ARG A 1 88 ? -18.698 -3.701 4.751 1.00 85.94 88 ARG A N 1
ATOM 680 C CA . ARG A 1 88 ? -18.467 -3.422 6.179 1.00 85.94 88 ARG A CA 1
ATOM 681 C C . ARG A 1 88 ? -19.520 -2.458 6.716 1.00 85.94 88 ARG A C 1
ATOM 683 O O . ARG A 1 88 ? -20.007 -2.662 7.825 1.00 85.94 88 ARG A O 1
ATOM 690 N N . GLN A 1 89 ? -19.900 -1.451 5.931 1.00 80.25 89 GLN A N 1
ATOM 691 C CA . GLN A 1 89 ? -20.950 -0.500 6.296 1.00 80.25 89 GLN A CA 1
ATOM 692 C C . GLN A 1 89 ? -22.307 -1.191 6.457 1.00 80.25 89 GLN A C 1
ATOM 694 O O . GLN A 1 89 ? -22.962 -0.994 7.479 1.00 80.25 89 GLN A O 1
ATOM 699 N N . VAL A 1 90 ? -22.681 -2.070 5.520 1.00 80.00 90 VAL A N 1
ATOM 700 C CA . VAL A 1 90 ? -23.918 -2.867 5.609 1.00 80.00 90 VAL A CA 1
ATOM 701 C C . VAL A 1 90 ? -23.933 -3.723 6.879 1.00 80.00 90 VAL A C 1
ATOM 703 O O . VAL A 1 90 ? -24.913 -3.718 7.621 1.00 80.00 90 VAL A O 1
ATOM 706 N N . ARG A 1 91 ? -22.823 -4.408 7.188 1.00 80.69 91 ARG A N 1
ATOM 707 C CA . ARG A 1 91 ? -22.691 -5.209 8.419 1.00 80.69 91 ARG A CA 1
ATOM 708 C C . ARG A 1 91 ? -22.827 -4.364 9.687 1.00 80.69 91 ARG A C 1
ATOM 710 O O . ARG A 1 91 ? -23.519 -4.772 10.618 1.00 80.69 91 ARG A O 1
ATOM 717 N N . LYS A 1 92 ? -22.214 -3.176 9.714 1.00 75.31 92 LYS A N 1
ATOM 718 C CA . LYS A 1 92 ? -22.313 -2.243 10.845 1.00 75.31 92 LYS A CA 1
ATOM 719 C C . LYS A 1 92 ? -23.752 -1.758 11.048 1.00 75.31 92 LYS A C 1
ATOM 721 O O . LYS A 1 92 ? -24.215 -1.739 12.182 1.00 75.31 92 LYS A O 1
ATOM 726 N N . ALA A 1 93 ? -24.464 -1.432 9.969 1.00 73.62 93 ALA A N 1
ATOM 727 C CA . ALA A 1 93 ? -25.865 -1.009 10.023 1.00 73.62 93 ALA A CA 1
ATOM 728 C C . ALA A 1 93 ? -26.806 -2.130 10.497 1.00 73.62 93 ALA A C 1
ATOM 730 O O . ALA A 1 93 ? -27.718 -1.871 11.269 1.00 73.62 93 ALA A O 1
ATOM 731 N N . SER A 1 94 ? -26.552 -3.382 10.100 1.00 71.94 94 SER A N 1
ATOM 732 C CA . SER A 1 94 ? -27.350 -4.542 10.528 1.00 71.94 94 SER A CA 1
ATOM 733 C C . SER A 1 94 ? -27.145 -4.946 11.994 1.00 71.94 94 SER A C 1
ATOM 735 O O . SER A 1 94 ? -27.926 -5.741 12.509 1.00 71.94 94 SER A O 1
ATOM 737 N N . THR A 1 95 ? -26.082 -4.464 12.643 1.00 73.00 95 THR A N 1
ATOM 738 C CA . THR A 1 95 ? -25.752 -4.785 14.046 1.00 73.00 95 THR A CA 1
ATOM 739 C C . THR A 1 95 ? -26.119 -3.635 14.998 1.00 73.00 95 THR A C 1
ATOM 741 O O . THR A 1 95 ? -25.917 -3.746 16.205 1.00 73.00 95 THR A O 1
ATOM 744 N N . ALA A 1 96 ? -26.636 -2.519 14.471 1.00 55.25 96 ALA A N 1
ATOM 745 C CA . ALA A 1 96 ? -27.138 -1.417 15.283 1.00 55.25 96 ALA A CA 1
ATOM 746 C C . ALA A 1 96 ? -28.527 -1.782 15.860 1.00 55.25 96 ALA A C 1
ATOM 748 O O . ALA A 1 96 ? -29.344 -2.315 15.108 1.00 55.25 96 ALA A O 1
ATOM 749 N N . PRO A 1 97 ? -28.768 -1.562 17.168 1.00 55.94 97 PRO A N 1
ATOM 750 C CA . PRO A 1 97 ? -30.013 -1.928 17.849 1.00 55.94 97 PRO A CA 1
ATOM 751 C C . PRO A 1 97 ? -31.225 -1.101 17.406 1.00 55.94 97 PRO A C 1
ATOM 753 O O . PRO A 1 97 ? -31.031 0.053 16.956 1.00 55.94 97 PRO A O 1
#

Radius of gyration: 17.16 Å; chains: 1; bounding box: 54×32×40 Å

Sequence (97 aa):
GRAALDGGLVDSAPAWALAELEQQGEPTLVLLTRPFTQVPEFANRTYTGPSETIPVSQFTIRDWDGIRFAYELGIRDGEAFLRSLESRQVRKASTAP

pLDDT: mean 83.54, std 13.73, range [47.91, 98.0]